Protein AF-A0A8T6SJE8-F1 (afdb_monomer_lite)

Secondary structure (DSSP, 8-state):
-HHHHTTT--GGGEEEEEEEEEEEEEEEEEEE-GGG-EEEEEEEEEEEEEEEEEPP------

Radius of gyration: 22.34 Å; chains: 1; bounding box: 53×24×58 Å

Sequence (62 aa):
EANAEYKGLDTERMRVIHASAYPGMKIKRYMPRAFGRSSPKFQTLCHIEIALEEQAETWREL

Foldseek 3Di:
DVVCVVVVADPVQKDWPDKDKDWDDWDWDWDADPPRDIDIDIDIDIDIDIDMDGDDPPPPDD

pLDDT: mean 81.75, std 10.44, range [51.91, 93.94]

Structure (mmCIF, N/CA/C/O backbone):
data_AF-A0A8T6SJE8-F1
#
_entry.id   AF-A0A8T6SJE8-F1
#
loop_
_atom_site.group_PDB
_atom_site.id
_atom_site.type_symbol
_atom_site.label_atom_id
_atom_site.label_alt_id
_atom_site.label_comp_id
_atom_site.label_asym_id
_atom_site.label_entity_id
_atom_site.label_seq_id
_atom_site.pdbx_PDB_ins_code
_atom_site.Cartn_x
_atom_site.Cartn_y
_atom_site.Cartn_z
_atom_site.occupancy
_atom_site.B_iso_or_equiv
_atom_site.auth_seq_id
_atom_site.auth_comp_id
_atom_site.auth_asym_id
_atom_site.auth_atom_id
_atom_site.pdbx_PDB_model_num
ATOM 1 N N . GLU A 1 1 ? -3.518 4.669 13.351 1.00 60.94 1 GLU A N 1
ATOM 2 C CA . GLU A 1 1 ? -3.470 5.391 14.639 1.00 60.94 1 GLU A CA 1
ATOM 3 C C . GLU A 1 1 ? -3.718 6.886 14.461 1.00 60.94 1 GLU A C 1
ATOM 5 O O . GLU A 1 1 ? -4.807 7.307 14.811 1.00 60.94 1 GLU A O 1
ATOM 10 N N . ALA A 1 2 ? -2.848 7.657 13.792 1.00 73.06 2 ALA A N 1
ATOM 11 C CA . ALA A 1 2 ? -3.016 9.119 13.647 1.00 73.06 2 ALA A CA 1
ATOM 12 C C . ALA A 1 2 ? -4.397 9.596 13.126 1.00 73.06 2 ALA A C 1
ATOM 14 O O . ALA A 1 2 ? -4.962 10.559 13.634 1.00 73.06 2 ALA A O 1
ATOM 15 N N . ASN A 1 3 ? -4.989 8.903 12.144 1.00 74.31 3 ASN A N 1
ATOM 16 C CA . ASN A 1 3 ? -6.322 9.257 11.628 1.00 74.31 3 ASN A CA 1
ATOM 17 C C . ASN A 1 3 ? -7.468 8.950 12.607 1.00 74.31 3 ASN A C 1
ATOM 19 O O . ASN A 1 3 ? -8.545 9.522 12.466 1.00 74.31 3 ASN A O 1
ATOM 23 N N . ALA A 1 4 ? -7.269 8.006 13.528 1.00 68.44 4 ALA A N 1
ATOM 24 C CA . ALA A 1 4 ? -8.270 7.619 14.516 1.00 68.44 4 ALA A CA 1
ATOM 25 C C . ALA A 1 4 ? -8.255 8.573 15.712 1.00 68.44 4 ALA A C 1
ATOM 27 O O . ALA A 1 4 ? -9.304 9.078 16.097 1.00 68.44 4 ALA A O 1
ATOM 28 N N . GLU A 1 5 ? -7.057 8.912 16.189 1.00 67.50 5 GLU A N 1
ATOM 29 C CA . GLU A 1 5 ? -6.841 9.935 17.213 1.00 67.50 5 GLU A CA 1
ATOM 30 C C . GLU A 1 5 ? -7.392 11.297 16.762 1.00 67.50 5 GLU A C 1
ATOM 32 O O . GLU A 1 5 ? -8.136 11.945 17.493 1.00 67.50 5 GLU A O 1
ATOM 37 N N . TYR A 1 6 ? -7.149 11.687 15.502 1.00 71.38 6 TYR A N 1
ATOM 38 C CA . TYR A 1 6 ? -7.717 12.913 14.928 1.00 71.38 6 TYR A CA 1
ATOM 39 C C . TYR A 1 6 ? -9.256 12.926 14.899 1.00 71.38 6 TYR A C 1
ATOM 41 O O . TYR A 1 6 ? -9.872 13.987 14.975 1.00 71.38 6 TYR A O 1
ATOM 49 N N . LYS A 1 7 ? -9.891 11.754 14.781 1.00 76.44 7 LYS A N 1
ATOM 50 C CA . LYS A 1 7 ? -11.355 11.612 14.778 1.00 76.44 7 LYS A CA 1
ATOM 51 C C . LYS A 1 7 ? -11.953 11.473 16.182 1.00 76.44 7 LYS A C 1
ATOM 53 O O . LYS A 1 7 ? -13.169 11.352 16.283 1.00 76.44 7 LYS A O 1
ATOM 58 N N . GLY A 1 8 ? -11.130 11.508 17.234 1.00 72.00 8 GLY A N 1
ATOM 59 C CA . GLY A 1 8 ? -11.572 11.353 18.621 1.00 72.00 8 GLY A CA 1
ATOM 60 C C . GLY A 1 8 ? -12.038 9.938 18.971 1.00 72.00 8 GLY A C 1
ATOM 61 O O . GLY A 1 8 ? -12.825 9.788 19.898 1.00 72.00 8 GLY A O 1
ATOM 62 N N . LEU A 1 9 ? -11.593 8.927 18.217 1.00 75.56 9 LEU A N 1
ATOM 63 C CA . LEU A 1 9 ? -11.892 7.516 18.480 1.00 75.56 9 LEU A CA 1
ATOM 64 C C . LEU A 1 9 ? -10.935 6.985 19.555 1.00 75.56 9 LEU A C 1
ATOM 66 O O . LEU A 1 9 ? -9.736 7.277 19.493 1.00 75.56 9 LEU A O 1
ATOM 70 N N . ASP A 1 10 ? -11.437 6.182 20.496 1.00 75.94 10 ASP A N 1
ATOM 71 C CA . ASP A 1 10 ? -10.599 5.538 21.512 1.00 75.94 10 ASP A CA 1
ATOM 72 C C . ASP A 1 10 ? -9.702 4.470 20.861 1.00 75.94 10 ASP A C 1
ATOM 74 O O . ASP A 1 10 ? -10.160 3.412 20.415 1.00 75.94 10 ASP A O 1
ATOM 78 N N . THR A 1 11 ? -8.400 4.753 20.785 1.00 73.00 11 THR A N 1
ATOM 79 C CA . THR A 1 11 ? -7.398 3.883 20.160 1.00 73.00 11 THR A CA 1
ATOM 80 C C . THR A 1 11 ? -7.201 2.566 20.906 1.00 73.00 11 THR A C 1
ATOM 82 O O . THR A 1 11 ? -6.777 1.595 20.278 1.00 73.00 11 THR A O 1
ATOM 85 N N . GLU A 1 12 ? -7.549 2.486 22.195 1.00 78.25 12 GLU A N 1
ATOM 86 C CA . GLU A 1 12 ? -7.473 1.242 22.971 1.00 78.25 12 GLU A CA 1
ATOM 87 C C . GLU A 1 12 ? -8.633 0.285 22.656 1.00 78.25 12 GLU A C 1
ATOM 89 O O . GLU A 1 12 ? -8.506 -0.929 22.831 1.00 78.25 12 GLU A O 1
ATOM 94 N N . ARG A 1 13 ? -9.752 0.808 22.136 1.00 79.62 13 ARG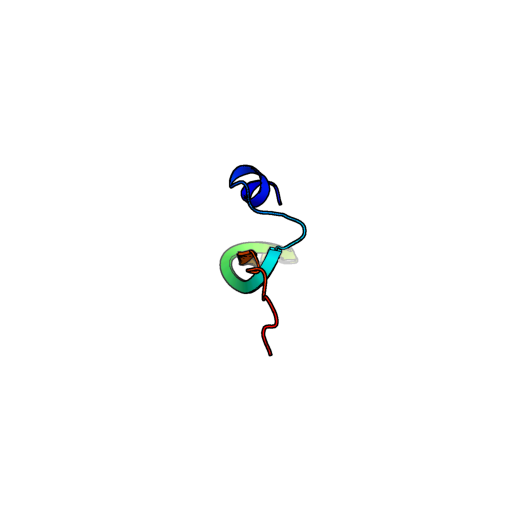 A N 1
ATOM 95 C CA . ARG A 1 13 ? -10.967 0.042 21.799 1.00 79.62 13 ARG A CA 1
ATOM 96 C C . ARG A 1 13 ? -11.153 -0.197 20.300 1.00 79.62 13 ARG A C 1
ATOM 98 O O . ARG A 1 13 ? -12.200 -0.693 19.873 1.00 79.62 13 ARG A O 1
ATOM 105 N N . MET A 1 14 ? -10.156 0.129 19.480 1.00 80.06 14 MET A N 1
ATOM 106 C CA . MET A 1 14 ? -10.228 -0.097 18.039 1.00 80.06 14 MET A CA 1
ATOM 107 C C . MET A 1 14 ? -9.997 -1.557 17.664 1.00 80.06 14 MET A C 1
ATOM 109 O O . MET A 1 14 ? -9.045 -2.202 18.105 1.00 80.06 14 MET A O 1
ATOM 113 N N . ARG A 1 15 ? -10.806 -2.052 16.727 1.00 80.69 15 ARG A N 1
ATOM 114 C CA . ARG A 1 15 ? -10.617 -3.360 16.105 1.00 80.69 15 ARG A CA 1
ATOM 115 C C . ARG A 1 15 ? -10.524 -3.239 14.588 1.00 80.69 15 ARG A C 1
ATOM 117 O O . ARG A 1 15 ? -11.252 -2.480 13.951 1.00 80.69 15 ARG A O 1
ATOM 124 N N . VAL A 1 16 ? -9.636 -4.038 13.994 1.00 82.81 16 VAL A N 1
ATOM 125 C CA . VAL A 1 16 ? -9.577 -4.219 12.538 1.00 82.81 16 VAL A CA 1
ATOM 126 C C . VAL A 1 16 ? -10.759 -5.080 12.106 1.00 82.81 16 VAL A C 1
ATOM 128 O O . VAL A 1 16 ? -10.838 -6.255 12.469 1.00 82.81 16 VAL A O 1
ATOM 131 N N . ILE A 1 17 ? -11.666 -4.497 11.327 1.00 87.44 17 ILE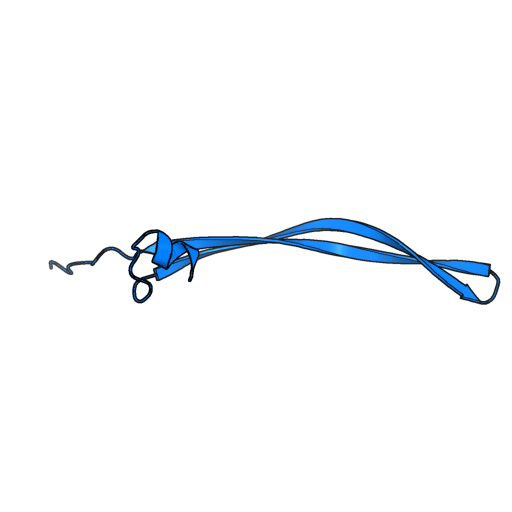 A N 1
ATOM 132 C CA . ILE A 1 17 ? -12.829 -5.203 10.767 1.00 87.44 17 ILE A CA 1
ATOM 133 C C . ILE A 1 17 ? -12.545 -5.746 9.371 1.00 87.44 17 ILE A C 1
ATOM 135 O O . ILE A 1 17 ? -13.067 -6.788 8.979 1.00 87.44 17 ILE A O 1
ATOM 139 N N . HIS A 1 18 ? -11.696 -5.049 8.618 1.00 84.00 18 HIS A N 1
ATOM 140 C CA . HIS A 1 18 ? -11.382 -5.399 7.248 1.00 84.00 18 HIS A CA 1
ATOM 141 C C . HIS A 1 18 ? -9.934 -5.052 6.938 1.00 84.00 18 HIS A C 1
ATOM 143 O O . HIS A 1 18 ? -9.484 -3.929 7.167 1.00 84.00 18 HIS A O 1
ATOM 149 N N . ALA A 1 19 ? -9.227 -6.030 6.386 1.00 88.62 19 ALA A N 1
ATOM 150 C CA . ALA A 1 19 ? -7.918 -5.853 5.794 1.00 88.62 19 ALA A CA 1
ATOM 151 C C . ALA A 1 19 ? -7.922 -6.588 4.455 1.00 88.62 19 ALA A C 1
ATOM 153 O O . ALA A 1 19 ? -8.127 -7.803 4.414 1.00 88.62 19 ALA A O 1
ATOM 154 N N . SER A 1 20 ? -7.718 -5.854 3.367 1.00 89.38 20 SER A N 1
ATOM 155 C CA . SER A 1 20 ? -7.656 -6.424 2.025 1.00 89.38 20 SER A CA 1
ATOM 156 C C . SER A 1 20 ? -6.473 -5.869 1.248 1.00 89.38 20 SER A C 1
ATOM 158 O O . SER A 1 20 ? -6.011 -4.748 1.470 1.00 89.38 20 SER A O 1
ATOM 160 N N . ALA A 1 21 ? -5.962 -6.692 0.340 1.00 90.00 21 ALA A N 1
ATOM 161 C CA . ALA A 1 21 ? -4.848 -6.368 -0.528 1.00 90.00 21 ALA A CA 1
ATOM 162 C C . ALA A 1 21 ? -5.217 -6.733 -1.967 1.00 90.00 21 ALA A C 1
ATOM 164 O O . ALA A 1 21 ? -5.467 -7.899 -2.278 1.00 90.00 21 ALA A O 1
ATOM 165 N N . TYR A 1 22 ? -5.222 -5.736 -2.850 1.00 90.44 22 TYR A N 1
ATOM 166 C CA . TYR A 1 22 ? -5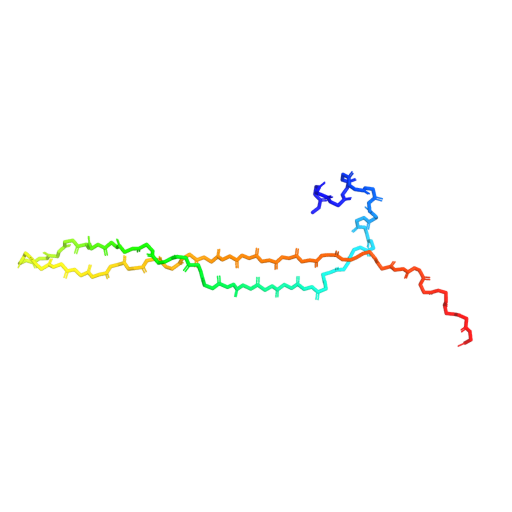.537 -5.908 -4.264 1.00 90.44 22 TYR A CA 1
ATOM 167 C C . TYR A 1 22 ? -4.304 -5.646 -5.134 1.00 90.44 22 TYR A C 1
ATOM 169 O O . TYR A 1 22 ? -3.571 -4.678 -4.896 1.00 90.44 22 TYR A O 1
ATOM 177 N N . PRO A 1 23 ? -4.062 -6.468 -6.172 1.00 88.06 23 PRO A N 1
ATOM 178 C CA . PRO A 1 23 ? -2.980 -6.2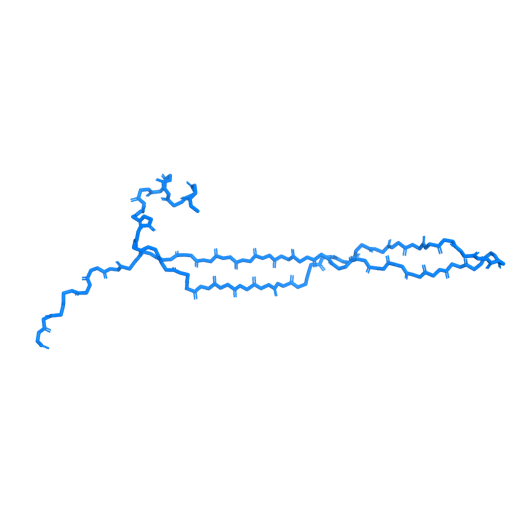13 -7.108 1.00 88.06 23 PRO A CA 1
ATOM 179 C C . PRO A 1 23 ? -3.244 -4.900 -7.850 1.00 88.06 23 PRO A C 1
ATOM 181 O O . PRO A 1 23 ? -4.267 -4.724 -8.507 1.00 88.06 23 PRO A O 1
ATOM 184 N N . GLY A 1 24 ? -2.296 -3.979 -7.735 1.00 86.94 24 GLY A N 1
ATOM 185 C CA . GLY A 1 24 ? -2.294 -2.706 -8.434 1.00 86.94 24 GLY A CA 1
ATOM 186 C C . GLY A 1 24 ? -1.606 -2.790 -9.795 1.00 86.94 24 GLY A C 1
ATOM 187 O O . GLY A 1 24 ? -1.407 -3.857 -10.386 1.00 86.94 24 GLY A O 1
ATOM 188 N N . MET A 1 25 ? -1.212 -1.627 -10.307 1.00 89.94 25 MET A N 1
ATOM 189 C CA . MET A 1 25 ? -0.577 -1.518 -11.618 1.00 89.94 25 MET A CA 1
ATOM 190 C C . MET A 1 25 ? 0.734 -2.314 -11.697 1.00 89.94 25 MET A C 1
ATOM 192 O O . MET A 1 25 ? 1.535 -2.348 -10.762 1.00 89.94 25 MET A O 1
ATOM 196 N N . LYS A 1 26 ? 0.989 -2.923 -12.860 1.00 89.50 26 LYS A N 1
ATOM 197 C CA . LYS A 1 26 ? 2.261 -3.593 -13.156 1.00 89.50 26 LYS A CA 1
ATOM 198 C C . LYS A 1 26 ? 3.211 -2.623 -13.845 1.00 89.50 26 LYS A C 1
ATOM 200 O O . LYS A 1 26 ? 2.990 -2.244 -14.995 1.00 89.50 26 LYS A O 1
ATOM 205 N N . ILE A 1 27 ? 4.299 -2.270 -13.174 1.00 90.00 27 ILE A N 1
ATOM 206 C CA . ILE A 1 27 ? 5.392 -1.498 -13.760 1.00 90.00 27 ILE A CA 1
ATOM 207 C C . ILE A 1 27 ? 6.196 -2.437 -14.657 1.00 90.00 27 ILE A C 1
ATOM 209 O O . ILE A 1 27 ? 6.905 -3.327 -14.178 1.00 90.00 27 ILE A O 1
ATOM 213 N N . LYS A 1 28 ? 6.085 -2.243 -15.973 1.00 87.88 28 LYS A N 1
ATOM 214 C CA . LYS A 1 28 ? 6.819 -3.033 -16.963 1.00 87.88 28 LYS A CA 1
ATOM 215 C C . LYS A 1 28 ? 8.199 -2.428 -17.201 1.00 87.88 28 LYS A C 1
ATOM 217 O O . LYS A 1 28 ? 8.306 -1.304 -17.678 1.00 87.88 28 LYS A O 1
ATOM 222 N N . ARG A 1 29 ? 9.256 -3.179 -16.892 1.00 89.44 29 ARG A N 1
ATOM 223 C CA . ARG A 1 29 ? 10.644 -2.829 -17.223 1.00 89.44 29 ARG A CA 1
ATOM 224 C C . ARG A 1 29 ? 11.295 -3.984 -17.968 1.00 89.44 29 ARG A C 1
ATOM 226 O O . ARG A 1 29 ? 10.884 -5.131 -17.810 1.00 89.44 29 ARG A O 1
ATOM 233 N N . TYR A 1 30 ? 12.317 -3.682 -18.754 1.00 91.19 30 TYR A N 1
ATOM 234 C CA . TYR A 1 30 ? 13.156 -4.679 -19.410 1.00 91.19 30 TYR A CA 1
ATOM 235 C C . TYR A 1 30 ? 14.598 -4.450 -18.985 1.00 91.19 30 TYR A C 1
ATOM 237 O O . TYR A 1 30 ? 15.070 -3.316 -18.973 1.00 91.19 30 TYR A O 1
ATOM 245 N N . MET A 1 31 ? 15.279 -5.522 -18.591 1.00 92.06 31 MET A N 1
ATOM 246 C CA . MET A 1 31 ? 16.687 -5.471 -18.211 1.00 92.06 31 MET A CA 1
ATOM 247 C C . MET A 1 31 ? 17.535 -6.024 -19.361 1.00 92.06 31 MET A C 1
ATOM 249 O O . MET A 1 31 ? 17.223 -7.121 -19.846 1.00 92.06 31 MET A O 1
ATOM 253 N N . PRO A 1 32 ? 18.585 -5.308 -19.804 1.00 93.06 32 PRO A N 1
ATOM 254 C CA . PRO A 1 32 ? 19.501 -5.829 -20.808 1.00 93.06 32 PRO A CA 1
ATOM 255 C C . PRO A 1 32 ? 20.259 -7.046 -20.262 1.00 93.06 32 PRO A C 1
ATOM 257 O O . PRO A 1 32 ? 20.568 -7.132 -19.072 1.00 93.06 32 PRO A O 1
ATOM 260 N N . ARG A 1 33 ? 20.541 -8.007 -21.138 1.00 90.56 33 ARG A N 1
ATOM 261 C CA . ARG A 1 33 ? 21.288 -9.242 -20.869 1.00 90.56 33 ARG A CA 1
ATOM 262 C C . ARG A 1 33 ? 22.383 -9.410 -21.925 1.00 90.56 33 ARG A C 1
ATOM 264 O O . ARG A 1 33 ? 22.397 -8.714 -22.939 1.00 90.56 33 ARG A O 1
ATOM 271 N N . ALA A 1 34 ? 23.301 -10.346 -21.683 1.00 93.94 34 ALA A N 1
ATOM 272 C CA . ALA A 1 34 ? 24.353 -10.687 -22.638 1.00 93.94 34 ALA A CA 1
ATOM 273 C C . ALA A 1 34 ? 23.781 -11.030 -24.028 1.00 93.94 34 ALA A C 1
ATOM 275 O O . ALA A 1 34 ? 22.641 -11.492 -24.148 1.00 93.94 34 ALA A O 1
ATOM 276 N N . PHE A 1 35 ? 24.593 -10.812 -25.066 1.00 91.12 35 PHE A N 1
ATOM 277 C CA . PHE A 1 35 ? 24.230 -11.040 -26.471 1.00 91.12 35 PHE A CA 1
ATOM 278 C C . PHE A 1 35 ? 23.019 -10.218 -26.954 1.00 91.12 35 PHE A C 1
ATOM 280 O O . PHE A 1 35 ? 22.224 -10.694 -27.757 1.00 91.12 35 PHE A O 1
ATOM 287 N N . GLY A 1 36 ? 22.841 -8.994 -26.438 1.00 89.06 36 GLY A N 1
ATOM 288 C CA . GLY A 1 36 ? 21.785 -8.071 -26.885 1.00 89.06 36 GLY A CA 1
ATOM 289 C C . GLY A 1 36 ? 20.359 -8.506 -26.531 1.00 89.06 36 GLY A C 1
ATOM 290 O O . GLY A 1 36 ? 19.390 -7.920 -27.007 1.00 89.06 36 GLY A O 1
ATOM 291 N N . ARG A 1 37 ? 20.205 -9.536 -25.693 1.00 90.75 37 ARG A N 1
ATOM 292 C CA . ARG A 1 37 ? 18.897 -10.033 -25.257 1.00 90.75 37 ARG A CA 1
ATOM 293 C C . ARG A 1 37 ? 18.325 -9.097 -24.196 1.00 90.75 37 ARG A C 1
ATOM 295 O O . ARG A 1 37 ? 19.062 -8.496 -23.420 1.00 90.75 37 ARG A O 1
ATOM 302 N N . SER A 1 38 ? 17.005 -9.012 -24.104 1.00 89.88 38 SER A N 1
ATOM 303 C CA . SER A 1 38 ? 16.327 -8.338 -22.995 1.00 89.88 38 SER A CA 1
ATOM 304 C C . SER A 1 38 ? 15.373 -9.306 -22.305 1.00 89.88 38 SER A C 1
ATOM 306 O O . SER A 1 38 ? 14.833 -10.222 -22.926 1.00 89.88 38 SER A O 1
ATOM 308 N N . SER A 1 39 ? 15.202 -9.149 -20.993 1.00 89.31 39 SER A N 1
ATOM 309 C CA . SER A 1 39 ? 14.248 -9.946 -20.216 1.00 89.31 39 SER A CA 1
ATOM 310 C C . SER A 1 39 ? 13.285 -9.034 -19.457 1.00 89.31 39 SER A C 1
ATOM 312 O O . SER A 1 39 ? 13.721 -7.998 -18.941 1.00 89.31 39 SER A O 1
ATOM 314 N N . PRO A 1 40 ? 11.990 -9.388 -19.378 1.00 88.25 40 PRO A N 1
ATOM 315 C CA . PRO A 1 40 ? 11.011 -8.606 -18.639 1.00 88.25 40 PRO A CA 1
ATOM 316 C C . PRO A 1 40 ? 11.279 -8.680 -17.132 1.00 88.25 40 PRO A C 1
ATOM 318 O O . PRO A 1 40 ? 11.487 -9.751 -16.568 1.00 88.25 40 PRO A O 1
ATOM 321 N N . LYS A 1 41 ? 11.230 -7.526 -16.472 1.00 85.75 41 LYS A N 1
ATOM 322 C CA . LYS A 1 41 ? 11.212 -7.367 -15.018 1.00 85.75 41 LYS A CA 1
ATOM 323 C C . LYS A 1 41 ? 9.963 -6.570 -14.666 1.00 85.75 41 LYS A C 1
ATOM 325 O O . LYS A 1 41 ? 9.967 -5.340 -14.699 1.00 85.75 41 LYS A O 1
ATOM 330 N N . PHE A 1 42 ? 8.872 -7.279 -14.404 1.00 89.25 42 PHE A N 1
ATOM 331 C CA . PHE A 1 42 ? 7.591 -6.658 -14.084 1.00 89.25 42 PHE A CA 1
ATOM 332 C C . PHE A 1 42 ? 7.426 -6.589 -12.572 1.00 89.25 42 PHE A C 1
ATOM 334 O O . PHE A 1 42 ? 7.484 -7.610 -11.894 1.00 89.25 42 PHE A O 1
ATOM 341 N N . GLN A 1 43 ? 7.235 -5.381 -12.053 1.00 86.94 43 GLN A N 1
ATOM 342 C CA . GLN A 1 43 ? 6.945 -5.156 -10.642 1.00 86.94 43 GLN A CA 1
ATOM 343 C C . GLN A 1 43 ? 5.448 -4.901 -10.494 1.00 86.94 43 GLN A C 1
ATOM 345 O O . GLN A 1 43 ? 4.930 -3.931 -11.042 1.00 86.94 43 GLN A O 1
ATOM 350 N N . THR A 1 44 ? 4.750 -5.781 -9.784 1.00 88.19 44 THR A N 1
ATOM 351 C CA . THR A 1 44 ? 3.328 -5.602 -9.472 1.00 88.19 44 THR A CA 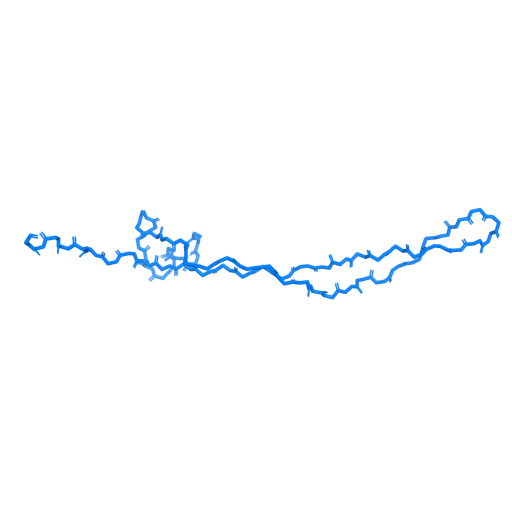1
ATOM 352 C C . THR A 1 44 ? 3.216 -4.759 -8.208 1.00 88.19 44 THR A C 1
ATOM 354 O O . THR A 1 44 ? 3.791 -5.123 -7.183 1.00 88.19 44 THR A O 1
ATOM 357 N N . LEU A 1 45 ? 2.526 -3.623 -8.289 1.00 91.88 45 LEU A N 1
ATOM 358 C CA . LEU A 1 45 ? 2.181 -2.815 -7.118 1.00 91.88 45 LEU A CA 1
ATOM 359 C C . LEU A 1 45 ? 0.994 -3.441 -6.371 1.00 91.88 45 LEU A C 1
ATOM 361 O O . LEU A 1 45 ? 0.318 -4.316 -6.907 1.00 91.88 45 LEU A O 1
ATOM 365 N N . CYS A 1 46 ? 0.728 -2.992 -5.147 1.00 91.38 46 CYS A N 1
ATOM 366 C CA . CYS A 1 46 ? -0.393 -3.461 -4.333 1.00 91.38 46 CYS A CA 1
ATOM 367 C C . CYS A 1 46 ? -1.125 -2.269 -3.717 1.00 91.38 46 CYS A C 1
ATOM 369 O O . CYS A 1 46 ? -0.482 -1.346 -3.217 1.00 91.38 46 CYS A O 1
ATOM 371 N N . HIS A 1 47 ? -2.454 -2.311 -3.737 1.00 91.00 47 HIS A N 1
ATOM 372 C CA . HIS A 1 47 ? -3.309 -1.424 -2.956 1.00 91.00 47 HIS A CA 1
ATOM 373 C C . HIS A 1 47 ? -3.706 -2.154 -1.680 1.00 91.00 47 HIS A C 1
ATOM 375 O O . HIS A 1 47 ? -4.169 -3.290 -1.749 1.00 91.00 47 HIS A O 1
ATOM 381 N N . ILE A 1 48 ? -3.479 -1.522 -0.533 1.00 90.75 48 ILE A N 1
ATOM 382 C CA . ILE A 1 48 ? -3.819 -2.074 0.778 1.00 90.75 48 ILE A CA 1
ATOM 383 C C . ILE A 1 48 ? -4.947 -1.221 1.343 1.00 90.75 48 ILE A C 1
ATOM 385 O O . ILE A 1 48 ? -4.823 0.002 1.405 1.00 90.75 48 ILE A O 1
ATOM 389 N N . GLU A 1 49 ? -6.027 -1.874 1.746 1.00 88.38 49 GLU A N 1
ATOM 390 C CA . GLU A 1 49 ? -7.177 -1.253 2.389 1.00 88.38 49 GLU A CA 1
ATOM 391 C C . GLU A 1 49 ? -7.315 -1.802 3.806 1.00 88.38 49 GLU A C 1
ATOM 393 O O . GLU A 1 49 ? -7.283 -3.016 4.021 1.00 88.38 49 GLU A O 1
ATOM 398 N N . ILE A 1 50 ? -7.442 -0.894 4.774 1.00 88.44 50 ILE A N 1
ATOM 399 C CA . ILE A 1 50 ? -7.601 -1.223 6.189 1.00 88.44 50 ILE A CA 1
ATOM 400 C C . ILE A 1 50 ? -8.753 -0.383 6.728 1.00 88.44 50 ILE A C 1
ATOM 402 O O . ILE A 1 50 ? -8.671 0.847 6.729 1.00 88.44 50 ILE A O 1
ATOM 406 N N . ALA A 1 51 ? -9.803 -1.051 7.199 1.00 85.12 51 ALA A N 1
ATOM 407 C CA . ALA A 1 51 ? -10.918 -0.421 7.891 1.00 85.12 51 ALA A CA 1
ATOM 408 C C . ALA A 1 51 ? -10.899 -0.802 9.375 1.00 85.12 51 ALA A C 1
ATOM 410 O O . ALA A 1 51 ? -10.688 -1.964 9.745 1.00 85.12 51 ALA A O 1
ATOM 411 N N . LEU A 1 52 ? -11.114 0.209 10.211 1.00 85.62 52 LEU A N 1
ATOM 412 C CA . LEU A 1 52 ? -11.097 0.122 11.665 1.00 85.62 52 LEU A CA 1
ATOM 413 C C . LEU A 1 52 ? -12.466 0.552 12.190 1.00 85.62 52 LEU A C 1
ATOM 415 O O . LEU A 1 52 ? -13.031 1.524 11.688 1.00 85.62 52 LEU A O 1
ATOM 419 N N . GLU A 1 53 ? -12.958 -0.150 13.201 1.00 81.69 53 GLU A N 1
ATOM 420 C CA . GLU A 1 53 ? -14.188 0.182 13.919 1.00 81.69 53 GLU A CA 1
ATOM 421 C C . GLU A 1 53 ? -13.885 0.305 15.415 1.00 81.69 53 GLU A C 1
ATOM 423 O O . GLU A 1 53 ? -13.019 -0.398 15.942 1.00 81.69 53 GLU A O 1
ATOM 428 N N . GLU A 1 54 ? -14.581 1.218 16.086 1.00 80.44 54 GLU A N 1
ATOM 429 C CA . GLU A 1 54 ? -14.553 1.357 17.539 1.00 80.44 54 GLU A CA 1
ATOM 430 C C . GLU A 1 54 ? -15.578 0.404 18.154 1.00 80.44 54 GLU A C 1
ATOM 432 O O . GLU A 1 54 ? -16.753 0.406 17.780 1.00 80.44 54 GLU A O 1
ATOM 437 N N . GLN A 1 55 ? -15.139 -0.448 19.080 1.00 74.75 55 GLN A N 1
ATOM 438 C CA . GLN A 1 55 ? -16.030 -1.432 19.673 1.00 74.75 55 GLN A CA 1
ATOM 439 C C . GLN A 1 55 ? -16.964 -0.750 20.684 1.00 74.75 55 GLN A C 1
ATOM 441 O O . GLN A 1 55 ? -16.514 -0.215 21.697 1.00 74.75 55 GLN A O 1
ATOM 446 N N . ALA A 1 56 ? -18.275 -0.801 20.426 1.00 68.88 56 ALA A N 1
ATOM 447 C CA . ALA A 1 56 ? -19.273 -0.339 21.382 1.00 68.88 56 ALA A CA 1
ATOM 448 C C . ALA A 1 56 ? -19.167 -1.130 22.695 1.00 68.88 56 ALA A C 1
ATOM 450 O O . ALA A 1 56 ? -18.893 -2.336 22.707 1.00 68.88 56 ALA A O 1
ATOM 451 N N . GLU A 1 57 ? -19.399 -0.443 23.809 1.00 65.44 57 GLU A N 1
ATOM 452 C CA . GLU A 1 57 ? -19.367 -1.040 25.135 1.00 65.44 57 GLU A CA 1
ATOM 453 C C . GLU A 1 57 ? 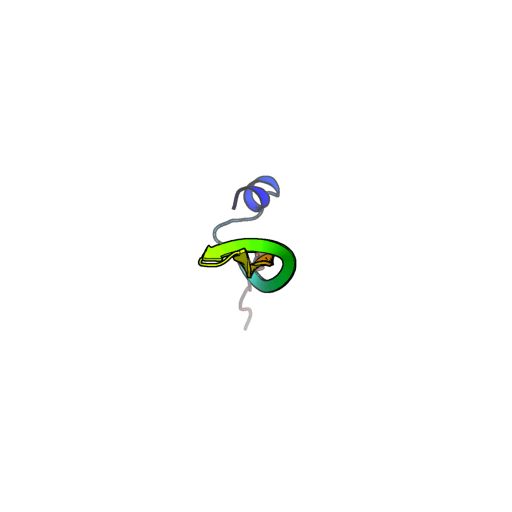-20.543 -2.015 25.272 1.00 65.44 57 GLU A C 1
ATOM 455 O O . GLU A 1 57 ? -21.691 -1.631 25.494 1.00 65.44 57 GLU A O 1
ATOM 460 N N . THR A 1 58 ? -20.268 -3.303 25.061 1.00 62.88 58 THR A N 1
ATOM 461 C CA . THR A 1 58 ? -21.242 -4.370 25.299 1.00 62.88 58 THR A CA 1
ATOM 462 C C . THR A 1 58 ? -21.486 -4.473 26.802 1.00 62.88 58 THR A C 1
ATOM 464 O O . THR A 1 58 ? -20.783 -5.198 27.509 1.00 62.88 58 THR A O 1
ATOM 467 N N . TRP A 1 59 ? -22.488 -3.753 27.303 1.00 58.75 59 TRP A N 1
ATOM 468 C CA . TRP A 1 59 ? -23.122 -4.082 28.572 1.00 58.75 59 TRP A CA 1
ATOM 469 C C . TRP A 1 59 ? -23.716 -5.480 28.405 1.00 58.75 59 TRP A C 1
ATOM 471 O O . TRP A 1 59 ? -24.710 -5.673 27.708 1.00 58.75 59 TRP A O 1
ATOM 481 N N . ARG A 1 60 ? -23.038 -6.486 28.968 1.00 58.41 60 ARG A N 1
ATOM 482 C CA . ARG A 1 60 ? -23.616 -7.816 29.172 1.00 58.41 60 ARG A CA 1
ATOM 483 C C . ARG A 1 60 ? -24.727 -7.665 30.204 1.00 58.41 60 ARG A C 1
ATOM 485 O O . ARG A 1 60 ? -24.505 -7.892 31.388 1.00 58.41 60 ARG A O 1
ATOM 492 N N . GLU A 1 61 ? -25.889 -7.212 29.762 1.00 61.62 61 GLU A N 1
ATOM 493 C CA . GLU A 1 61 ? -27.115 -7.433 30.509 1.00 61.62 61 GLU A CA 1
ATOM 494 C C . GLU A 1 61 ? -27.656 -8.819 30.141 1.00 61.62 61 GLU A C 1
ATOM 496 O O . GLU A 1 61 ? -27.919 -9.097 28.968 1.00 61.62 61 GLU A O 1
ATOM 501 N N . LEU A 1 62 ? -27.811 -9.624 31.204 1.00 51.91 62 LEU A N 1
ATOM 502 C CA . LEU A 1 62 ? -28.295 -11.009 31.335 1.00 51.91 62 LEU A CA 1
ATOM 503 C C . LEU A 1 62 ? -27.221 -12.106 31.278 1.00 51.91 62 LEU A C 1
ATOM 505 O O . LEU A 1 62 ? -26.903 -12.628 30.187 1.00 51.91 62 LEU A O 1
#